Protein AF-A0A945ZGP5-F1 (afdb_monomer_lite)

pLDDT: mean 81.34, std 19.44, range [42.78, 98.62]

Structure (mmCIF, N/CA/C/O backbone):
data_AF-A0A945ZGP5-F1
#
_entry.id   AF-A0A945ZGP5-F1
#
loop_
_atom_site.group_PDB
_atom_site.id
_atom_site.type_symbol
_atom_site.label_atom_id
_atom_site.label_alt_id
_atom_site.label_comp_id
_atom_site.label_asym_id
_atom_site.label_entity_id
_atom_site.label_seq_id
_atom_site.pdbx_PDB_ins_code
_atom_site.Cartn_x
_atom_site.Cartn_y
_atom_site.Cartn_z
_atom_site.occupancy
_atom_site.B_iso_or_equiv
_atom_site.auth_seq_id
_atom_site.auth_comp_id
_atom_site.auth_asym_id
_atom_site.auth_atom_id
_atom_site.pdbx_PDB_model_num
ATOM 1 N N . MET A 1 1 ? 81.463 28.809 19.056 1.00 53.34 1 MET A N 1
ATOM 2 C CA . MET A 1 1 ? 80.911 27.541 18.525 1.00 53.34 1 MET A CA 1
ATOM 3 C C . MET A 1 1 ? 79.566 27.856 17.886 1.00 53.34 1 MET A C 1
ATOM 5 O O . MET A 1 1 ? 78.734 28.472 18.535 1.00 53.34 1 MET A O 1
ATOM 9 N N . LYS A 1 2 ? 79.420 27.593 16.584 1.00 48.31 2 LYS A N 1
ATOM 10 C CA . LYS A 1 2 ? 78.345 28.114 15.721 1.00 48.31 2 LYS A CA 1
ATOM 11 C C . LYS A 1 2 ? 77.269 27.030 15.564 1.00 48.31 2 LYS A C 1
ATOM 13 O O . LYS A 1 2 ? 77.579 25.953 15.062 1.00 48.31 2 LYS A O 1
ATOM 18 N N . ALA A 1 3 ? 76.051 27.287 16.041 1.00 49.84 3 ALA A N 1
ATOM 19 C CA . ALA A 1 3 ? 74.925 26.357 15.942 1.00 49.84 3 ALA A CA 1
ATOM 20 C C . ALA A 1 3 ? 74.443 26.239 14.483 1.00 49.84 3 ALA A C 1
ATOM 22 O O . ALA A 1 3 ? 74.335 27.245 13.780 1.00 49.84 3 ALA A O 1
ATOM 23 N N . ARG A 1 4 ? 74.191 25.006 14.023 1.00 55.66 4 ARG A N 1
ATOM 24 C CA . ARG A 1 4 ? 73.630 24.716 12.692 1.00 55.66 4 ARG A CA 1
ATOM 25 C C . ARG A 1 4 ? 72.108 24.925 12.696 1.00 55.66 4 ARG A C 1
ATOM 27 O O . ARG A 1 4 ? 71.470 24.505 13.660 1.00 55.66 4 ARG A O 1
ATOM 34 N N . PRO A 1 5 ? 71.521 25.499 11.633 1.00 54.09 5 PRO A N 1
ATOM 35 C CA . PRO A 1 5 ? 70.074 25.590 11.482 1.00 54.09 5 PRO A CA 1
ATOM 36 C C . PRO A 1 5 ? 69.479 24.240 11.050 1.00 54.09 5 PRO A C 1
ATOM 38 O O . PRO A 1 5 ? 70.043 23.538 10.210 1.00 54.09 5 PRO A O 1
ATOM 41 N N . SER A 1 6 ? 68.341 23.878 11.640 1.00 59.41 6 SER A N 1
ATOM 42 C CA . SER A 1 6 ? 67.518 22.730 11.257 1.00 59.41 6 SER A CA 1
ATOM 43 C C . SER A 1 6 ? 66.642 23.078 10.046 1.00 59.41 6 SER A C 1
ATOM 45 O O . SER A 1 6 ? 65.983 24.115 10.007 1.00 59.41 6 SER A O 1
ATOM 47 N N . ASN A 1 7 ? 66.655 22.203 9.038 1.00 56.28 7 ASN A N 1
ATOM 48 C CA . ASN A 1 7 ? 65.916 22.355 7.783 1.00 56.28 7 ASN A CA 1
ATOM 49 C C . ASN A 1 7 ? 64.396 22.154 7.988 1.00 56.28 7 ASN A C 1
ATOM 51 O O . ASN A 1 7 ? 64.002 21.115 8.519 1.00 56.28 7 ASN A O 1
ATOM 55 N N . PRO A 1 8 ? 63.525 23.066 7.515 1.00 52.81 8 PRO A N 1
ATOM 56 C CA . PRO A 1 8 ? 62.069 22.967 7.645 1.00 52.81 8 PRO A CA 1
ATOM 57 C C . PRO A 1 8 ? 61.433 22.281 6.422 1.00 52.81 8 PRO A C 1
ATOM 59 O O . PRO A 1 8 ? 60.547 22.836 5.781 1.00 52.81 8 PRO A O 1
ATOM 62 N N . LEU A 1 9 ? 61.907 21.092 6.042 1.00 51.31 9 LEU A N 1
ATOM 63 C CA . LEU A 1 9 ? 61.435 20.390 4.833 1.00 51.31 9 LEU A CA 1
ATOM 64 C C . LEU A 1 9 ? 60.926 18.967 5.104 1.00 51.31 9 LEU A C 1
ATOM 66 O O . LEU A 1 9 ? 60.885 18.128 4.211 1.00 51.31 9 LEU A O 1
ATOM 70 N N . THR A 1 10 ? 60.467 18.713 6.330 1.00 50.59 10 THR A N 1
ATOM 71 C CA . THR A 1 10 ? 59.919 17.409 6.743 1.00 50.59 10 THR A CA 1
ATOM 72 C C . THR A 1 10 ? 58.573 17.564 7.455 1.00 50.59 10 THR A C 1
ATOM 74 O O . THR A 1 10 ? 58.318 16.927 8.467 1.00 50.59 10 THR A O 1
ATOM 77 N N . ALA A 1 11 ? 57.706 18.454 6.970 1.00 50.81 11 ALA A N 1
ATOM 78 C CA . ALA A 1 11 ? 56.386 18.687 7.573 1.00 50.81 11 ALA A CA 1
ATOM 79 C C . ALA A 1 11 ? 55.229 18.675 6.559 1.00 50.81 11 ALA A C 1
ATOM 81 O O . ALA A 1 11 ? 54.139 19.136 6.876 1.00 50.81 11 ALA A O 1
ATOM 82 N N . LEU A 1 12 ? 55.442 18.154 5.342 1.00 50.72 12 LEU A N 1
ATOM 83 C CA . LEU A 1 12 ? 54.462 18.283 4.253 1.00 50.72 12 LEU A CA 1
ATOM 84 C C . LEU A 1 12 ? 54.106 16.976 3.521 1.00 50.72 12 LEU A C 1
ATOM 86 O O . LEU A 1 12 ? 53.766 17.019 2.345 1.00 50.72 12 LEU A O 1
ATOM 90 N N . VAL A 1 13 ? 54.185 15.808 4.176 1.00 50.44 13 VAL A N 1
ATOM 91 C CA . VAL A 1 13 ? 53.829 14.520 3.523 1.00 50.44 13 VAL A CA 1
ATOM 92 C C . VAL A 1 13 ? 52.866 13.638 4.340 1.00 50.44 13 VAL A C 1
ATOM 94 O O . VAL A 1 13 ? 52.371 12.643 3.830 1.00 50.44 13 VAL A O 1
ATOM 97 N N . VAL A 1 14 ? 52.493 14.003 5.573 1.00 47.97 14 VAL A N 1
ATOM 98 C CA . VAL A 1 14 ? 51.675 13.110 6.433 1.00 47.97 14 VAL A CA 1
ATOM 99 C C . VAL A 1 14 ? 50.181 13.487 6.499 1.00 47.97 14 VAL A C 1
ATOM 101 O O . VAL A 1 14 ? 49.367 12.686 6.942 1.00 47.97 14 VAL A O 1
ATOM 104 N N . PHE A 1 15 ? 49.762 14.649 5.985 1.00 42.78 15 PHE A N 1
ATOM 105 C CA . PHE A 1 15 ? 48.377 15.143 6.138 1.00 42.78 15 PHE A CA 1
ATOM 106 C C . PHE A 1 15 ? 47.450 14.979 4.915 1.00 42.78 15 PHE A C 1
ATOM 108 O O . PHE A 1 15 ? 46.386 15.589 4.875 1.00 42.78 15 PHE A O 1
ATOM 115 N N . LEU A 1 16 ? 47.804 14.150 3.924 1.00 49.25 16 LEU A N 1
ATOM 116 C CA . LEU A 1 16 ? 47.007 13.967 2.691 1.00 49.25 16 LEU A CA 1
ATOM 117 C C . LEU A 1 16 ? 46.482 12.534 2.461 1.00 49.25 16 LEU A C 1
ATOM 119 O O . LEU A 1 16 ? 45.985 12.230 1.382 1.00 49.25 16 LEU A O 1
ATOM 123 N N . LEU A 1 17 ? 46.540 11.656 3.472 1.00 50.78 17 LEU A N 1
ATOM 124 C CA . LEU A 1 17 ? 46.203 10.223 3.348 1.00 50.78 17 LEU A CA 1
ATOM 125 C C . LEU A 1 17 ? 45.154 9.711 4.359 1.00 50.78 17 LEU A C 1
ATOM 127 O O . LEU A 1 17 ? 45.097 8.519 4.635 1.00 50.78 17 LEU A O 1
ATOM 131 N N . ALA A 1 18 ? 44.295 10.584 4.900 1.00 50.31 18 ALA A N 1
ATOM 132 C CA . ALA A 1 18 ? 43.272 10.203 5.890 1.00 50.31 18 ALA A CA 1
ATOM 133 C C . ALA A 1 18 ? 41.823 10.573 5.502 1.00 50.31 18 ALA A C 1
ATOM 135 O O . ALA A 1 18 ? 40.970 10.695 6.376 1.00 50.31 18 ALA A O 1
ATOM 136 N N . ALA A 1 19 ? 41.520 10.767 4.212 1.00 54.97 19 ALA A N 1
ATOM 137 C CA . ALA A 1 19 ? 40.212 11.282 3.774 1.00 54.97 19 ALA A CA 1
ATOM 138 C C . ALA A 1 19 ? 39.411 10.379 2.813 1.00 54.97 19 ALA A C 1
ATOM 140 O O . ALA A 1 19 ? 38.421 10.843 2.256 1.00 54.97 19 ALA A O 1
ATOM 141 N N . ILE A 1 20 ? 39.784 9.111 2.583 1.00 60.03 20 ILE A N 1
ATOM 142 C CA . ILE A 1 20 ? 39.052 8.255 1.618 1.00 60.03 20 ILE A CA 1
ATOM 143 C C . ILE A 1 20 ? 38.883 6.812 2.111 1.00 60.03 20 ILE A C 1
ATOM 145 O O . ILE A 1 20 ? 39.135 5.857 1.390 1.00 60.03 20 ILE A O 1
ATOM 149 N N . LEU A 1 21 ? 38.438 6.635 3.354 1.00 54.81 21 LEU A N 1
ATOM 150 C CA . LEU A 1 21 ? 37.872 5.362 3.815 1.00 54.81 21 LEU A CA 1
ATOM 151 C C . LEU A 1 21 ? 36.644 5.625 4.696 1.00 54.81 21 LEU A C 1
ATOM 153 O O . LEU A 1 21 ? 36.507 5.063 5.775 1.00 54.81 21 LEU A O 1
ATOM 157 N N . CYS A 1 22 ? 35.727 6.493 4.259 1.00 55.12 22 CYS A N 1
ATOM 158 C CA . CYS A 1 22 ? 34.344 6.312 4.689 1.00 55.12 22 CYS A CA 1
ATOM 159 C C . CYS A 1 22 ? 33.827 5.109 3.896 1.00 55.12 22 CYS A C 1
ATOM 161 O O . CYS A 1 22 ? 33.656 5.254 2.682 1.00 55.12 22 CYS A O 1
ATOM 163 N N . PRO A 1 23 ? 33.598 3.928 4.505 1.00 55.34 23 PRO A N 1
ATOM 164 C CA . PRO A 1 23 ? 32.807 2.914 3.838 1.00 55.34 23 PRO A CA 1
ATOM 165 C C . PRO A 1 23 ? 31.466 3.579 3.552 1.00 55.34 23 PRO A C 1
ATOM 167 O O . PRO A 1 23 ? 30.701 3.886 4.469 1.00 55.34 23 PRO A O 1
ATOM 170 N N . HIS A 1 24 ? 31.226 3.882 2.275 1.00 55.41 24 HIS A N 1
ATOM 171 C CA . HIS A 1 24 ? 29.919 4.262 1.783 1.00 55.41 24 HIS A CA 1
ATOM 172 C C . HIS A 1 24 ? 29.056 3.058 2.120 1.00 55.41 24 HIS A C 1
ATOM 174 O O . HIS A 1 24 ? 29.093 2.034 1.439 1.00 55.41 24 HIS A O 1
ATOM 180 N N . SER A 1 25 ? 28.394 3.129 3.273 1.00 59.91 25 SER A N 1
ATOM 181 C CA . SER A 1 25 ? 27.420 2.142 3.672 1.00 59.91 25 SER A CA 1
ATOM 182 C C . SER A 1 25 ? 26.386 2.225 2.574 1.00 59.91 25 SER A C 1
ATOM 184 O O . SER A 1 25 ? 25.595 3.167 2.544 1.00 59.91 25 SER A O 1
ATOM 186 N N . ALA A 1 26 ? 26.467 1.303 1.616 1.00 57.59 26 ALA A N 1
ATOM 187 C CA . ALA A 1 26 ? 25.431 1.081 0.641 1.00 57.59 26 ALA A CA 1
ATOM 188 C C . ALA A 1 26 ? 24.222 0.677 1.475 1.00 57.59 26 ALA A C 1
ATOM 190 O O . ALA A 1 26 ? 24.016 -0.496 1.793 1.00 57.59 26 ALA A O 1
ATOM 191 N N . GLN A 1 27 ? 23.473 1.679 1.939 1.00 53.91 27 GLN A N 1
ATOM 192 C CA . GLN A 1 27 ? 22.147 1.467 2.459 1.00 53.91 27 GLN A CA 1
ATOM 193 C C . GLN A 1 27 ? 21.474 0.684 1.350 1.00 53.91 27 GLN A C 1
ATOM 195 O O . GLN A 1 27 ? 21.397 1.143 0.213 1.00 53.91 27 GLN A O 1
ATOM 200 N N . ALA A 1 28 ? 21.097 -0.554 1.644 1.00 55.34 28 ALA A N 1
ATOM 201 C CA . ALA A 1 28 ? 20.270 -1.311 0.736 1.00 55.34 28 ALA A CA 1
ATOM 202 C C . ALA A 1 28 ? 18.929 -0.579 0.709 1.00 55.34 28 ALA A C 1
ATOM 204 O O . ALA A 1 28 ? 18.068 -0.808 1.561 1.00 55.34 28 ALA A O 1
ATOM 205 N N . GLN A 1 29 ? 18.838 0.398 -0.188 1.00 68.50 29 GLN A N 1
ATOM 206 C CA . GLN A 1 29 ? 17.701 1.280 -0.315 1.00 68.50 29 GLN A CA 1
ATOM 207 C C . GLN A 1 29 ? 16.500 0.407 -0.669 1.00 68.50 29 GLN A C 1
ATOM 209 O O . GLN A 1 29 ? 16.584 -0.484 -1.521 1.00 68.50 29 GLN A O 1
ATOM 214 N N . GLY A 1 30 ? 15.398 0.612 0.052 1.00 81.69 30 GLY A N 1
ATOM 215 C CA . GLY A 1 30 ? 14.125 0.014 -0.321 1.00 81.69 30 GLY A CA 1
ATOM 216 C C . GLY A 1 30 ? 13.764 0.393 -1.757 1.00 81.69 30 GLY A C 1
ATOM 217 O O . GLY A 1 30 ? 14.238 1.393 -2.296 1.00 81.69 30 GLY A O 1
ATOM 218 N N . LEU A 1 31 ? 12.933 -0.421 -2.401 1.00 93.81 31 LEU A N 1
ATOM 219 C CA . LEU A 1 31 ? 12.413 -0.074 -3.719 1.00 93.81 31 LEU A CA 1
ATOM 220 C C . LEU A 1 31 ? 11.281 0.931 -3.542 1.00 93.81 31 LEU A C 1
ATOM 222 O O . LEU A 1 31 ? 10.266 0.607 -2.929 1.00 93.81 31 LEU A O 1
ATOM 226 N N . GLN A 1 32 ? 11.466 2.125 -4.093 1.00 96.56 32 GLN A N 1
ATOM 227 C CA . GLN A 1 32 ? 10.459 3.178 -4.083 1.00 96.56 32 GLN A CA 1
ATOM 228 C C . GLN A 1 32 ? 9.694 3.205 -5.404 1.00 96.56 32 GLN A C 1
ATOM 230 O O . GLN A 1 32 ? 10.264 2.998 -6.482 1.00 96.56 32 GLN A O 1
ATOM 235 N N . SER A 1 33 ? 8.397 3.482 -5.323 1.00 97.81 33 SER A N 1
ATOM 236 C CA . SER A 1 33 ? 7.531 3.648 -6.489 1.00 97.81 33 SER A CA 1
ATOM 237 C C . SER A 1 33 ? 6.436 4.673 -6.226 1.00 97.81 33 SER A C 1
ATOM 239 O O . SER A 1 33 ? 5.892 4.739 -5.126 1.00 97.81 33 SER A O 1
ATOM 241 N N . ALA A 1 34 ? 6.110 5.458 -7.247 1.00 98.25 34 ALA A N 1
ATOM 242 C CA . ALA A 1 34 ? 4.992 6.390 -7.243 1.00 98.25 34 ALA A CA 1
ATOM 243 C C . ALA A 1 34 ? 3.935 5.922 -8.245 1.00 98.25 34 ALA A C 1
ATOM 245 O O . ALA A 1 34 ? 4.262 5.461 -9.343 1.00 98.25 34 ALA A O 1
ATOM 246 N N . TRP A 1 35 ? 2.674 6.033 -7.847 1.00 98.38 35 TRP A N 1
ATOM 247 C CA . TRP A 1 35 ? 1.525 5.523 -8.576 1.00 98.38 35 TRP A CA 1
ATOM 248 C C . TRP A 1 35 ? 0.439 6.588 -8.646 1.00 98.38 35 TRP A C 1
ATOM 250 O O . TRP A 1 35 ? 0.117 7.211 -7.636 1.00 98.38 35 TRP A O 1
ATOM 260 N N . GLU A 1 36 ? -0.162 6.747 -9.819 1.00 98.31 36 GLU A N 1
ATOM 261 C CA . GLU A 1 36 ? -1.438 7.445 -9.958 1.00 98.31 36 GLU A CA 1
ATOM 262 C C . GLU A 1 36 ? -2.566 6.441 -9.727 1.00 98.31 36 GLU A C 1
ATOM 264 O O . GLU A 1 36 ? -2.524 5.352 -10.303 1.00 98.31 36 GLU A O 1
ATOM 269 N N . THR A 1 37 ? -3.548 6.780 -8.892 1.00 97.81 37 THR A N 1
ATOM 270 C CA . THR A 1 37 ? -4.643 5.876 -8.506 1.00 97.81 37 THR A CA 1
ATOM 271 C C . THR A 1 37 ? -5.994 6.564 -8.674 1.00 97.81 37 THR A C 1
ATOM 273 O O . THR A 1 37 ? -6.078 7.789 -8.727 1.00 97.81 37 THR A O 1
ATOM 276 N N . ASP A 1 38 ? -7.076 5.793 -8.665 1.00 96.88 38 ASP A N 1
ATOM 277 C CA . ASP A 1 38 ? -8.447 6.314 -8.592 1.00 96.88 38 ASP A CA 1
ATOM 278 C C . ASP A 1 38 ? -8.767 7.082 -7.288 1.00 96.88 38 ASP A C 1
ATOM 280 O O . ASP A 1 38 ? -9.784 7.772 -7.205 1.00 96.88 38 ASP A O 1
ATOM 284 N N . PHE A 1 39 ? -7.872 7.036 -6.295 1.00 94.06 39 PHE A N 1
ATOM 285 C CA . PHE A 1 39 ? -7.940 7.781 -5.034 1.00 94.06 39 PHE A CA 1
ATOM 286 C C . PHE A 1 39 ? -6.813 8.822 -4.892 1.00 94.06 39 PHE A C 1
ATOM 288 O O . PHE A 1 39 ? -6.569 9.319 -3.793 1.00 94.06 39 PHE A O 1
ATOM 295 N N . GLY A 1 40 ? -6.127 9.175 -5.985 1.00 95.56 40 GLY A N 1
ATOM 296 C CA . GLY A 1 40 ? -5.011 10.128 -6.010 1.00 95.56 40 GLY A CA 1
ATOM 297 C C . GLY A 1 40 ? -3.629 9.474 -5.868 1.00 95.56 40 GLY A C 1
ATOM 298 O O . GLY A 1 40 ? -3.518 8.250 -5.925 1.00 95.56 40 GLY A O 1
ATOM 299 N N . PRO A 1 41 ? -2.554 10.261 -5.691 1.00 97.50 41 PRO A N 1
ATOM 300 C CA . PRO A 1 41 ? -1.193 9.741 -5.743 1.00 97.50 41 PRO A CA 1
ATOM 301 C C . PRO A 1 41 ? -0.873 8.845 -4.542 1.00 97.50 41 PRO A C 1
ATOM 303 O O . PRO A 1 41 ? -1.144 9.203 -3.392 1.00 97.50 41 PRO A O 1
ATOM 306 N N . LEU A 1 42 ? -0.247 7.705 -4.826 1.00 98.31 42 LEU A N 1
ATOM 307 C CA . LEU A 1 42 ? 0.249 6.739 -3.851 1.00 98.31 42 LEU A CA 1
ATOM 308 C C . LEU A 1 42 ? 1.763 6.584 -4.002 1.00 98.31 42 LEU A C 1
ATOM 310 O O . LEU A 1 42 ? 2.258 6.236 -5.074 1.00 98.31 42 LEU A O 1
ATOM 314 N N . HIS A 1 43 ? 2.491 6.756 -2.905 1.00 98.06 43 HIS A N 1
ATOM 315 C CA . HIS A 1 43 ? 3.909 6.412 -2.822 1.00 98.06 43 HIS A CA 1
ATOM 316 C C . HIS A 1 43 ? 4.059 5.115 -2.035 1.00 98.06 43 HIS A C 1
ATOM 318 O O . HIS A 1 43 ? 3.471 4.990 -0.964 1.00 98.06 43 HIS A O 1
ATOM 324 N N . LEU A 1 44 ? 4.816 4.155 -2.565 1.00 98.00 44 LEU A N 1
ATOM 325 C CA . LEU A 1 44 ? 5.120 2.886 -1.908 1.00 98.00 44 LEU A CA 1
ATOM 326 C C . LEU A 1 44 ? 6.626 2.718 -1.728 1.00 98.00 44 LEU A C 1
ATOM 328 O O . LEU A 1 44 ? 7.387 2.878 -2.684 1.00 98.00 44 LEU A O 1
ATOM 332 N N . ASP A 1 45 ? 7.008 2.268 -0.540 1.00 97.12 45 ASP A N 1
ATOM 333 C CA . ASP A 1 45 ? 8.335 1.781 -0.196 1.00 97.12 45 ASP A CA 1
ATOM 334 C C . ASP A 1 45 ? 8.257 0.279 0.091 1.00 97.12 45 ASP A C 1
ATOM 336 O O . ASP A 1 45 ? 7.440 -0.189 0.889 1.00 97.12 45 ASP A O 1
ATOM 340 N N . LEU A 1 46 ? 9.124 -0.489 -0.561 1.00 96.50 46 LEU A N 1
ATOM 341 C CA . LEU A 1 46 ? 9.295 -1.919 -0.334 1.00 96.50 46 LEU A CA 1
ATOM 342 C C . LEU A 1 46 ? 10.644 -2.167 0.331 1.00 96.50 46 LEU A C 1
ATOM 344 O O . LEU A 1 46 ? 11.699 -1.955 -0.274 1.00 96.50 46 LEU A O 1
ATOM 348 N N . ASP A 1 47 ? 10.613 -2.686 1.553 1.00 94.25 47 ASP A N 1
ATOM 349 C CA . ASP A 1 47 ? 11.829 -3.010 2.289 1.00 94.25 47 ASP A CA 1
ATOM 350 C C . ASP A 1 47 ? 12.468 -4.332 1.817 1.00 94.25 47 ASP A C 1
ATOM 352 O O . ASP A 1 47 ? 11.959 -5.062 0.955 1.00 94.25 47 ASP A O 1
ATOM 356 N N . ARG A 1 48 ? 13.606 -4.695 2.419 1.00 90.69 48 ARG A N 1
ATOM 357 C CA . ARG A 1 48 ? 14.306 -5.963 2.145 1.00 90.69 48 ARG A CA 1
ATOM 358 C C . ARG A 1 48 ? 13.512 -7.209 2.552 1.00 90.69 48 ARG A C 1
ATOM 360 O O . ARG A 1 48 ? 13.661 -8.242 1.903 1.00 90.69 48 ARG A O 1
ATOM 367 N N . ASN A 1 49 ? 12.600 -7.094 3.508 1.00 91.88 49 ASN A N 1
ATOM 368 C CA . ASN A 1 49 ? 11.796 -8.181 4.065 1.00 91.88 49 ASN A CA 1
ATOM 369 C C . ASN A 1 49 ? 10.422 -8.343 3.397 1.00 91.88 49 ASN A C 1
ATOM 371 O O . ASN A 1 49 ? 9.613 -9.156 3.850 1.00 91.88 49 ASN A O 1
ATOM 375 N N . TYR A 1 50 ? 10.191 -7.635 2.286 1.00 94.31 50 TYR A N 1
ATOM 376 C CA . TYR A 1 50 ? 8.940 -7.638 1.523 1.00 94.31 50 TYR A CA 1
ATOM 377 C C . TYR A 1 50 ? 7.772 -6.950 2.225 1.00 94.31 50 TYR A C 1
ATOM 379 O O . TYR A 1 50 ? 6.625 -7.119 1.807 1.00 94.31 50 TYR A O 1
ATOM 387 N N . ASN A 1 51 ? 8.050 -6.161 3.259 1.00 96.94 51 ASN A N 1
ATOM 388 C CA . ASN A 1 51 ? 7.053 -5.289 3.845 1.00 96.94 51 ASN A CA 1
ATOM 389 C C . ASN A 1 51 ? 6.880 -4.063 2.948 1.00 96.94 51 ASN A C 1
ATOM 391 O O . ASN A 1 51 ? 7.845 -3.527 2.400 1.00 96.94 51 ASN A O 1
ATOM 395 N N . ILE A 1 52 ? 5.627 -3.661 2.798 1.00 97.31 52 ILE A N 1
ATOM 396 C CA . ILE A 1 52 ? 5.218 -2.456 2.095 1.00 97.31 52 ILE A CA 1
ATOM 397 C C . ILE A 1 52 ? 4.847 -1.424 3.149 1.00 97.31 52 ILE A C 1
ATOM 399 O O . ILE A 1 52 ? 4.024 -1.713 4.021 1.00 97.31 52 ILE A O 1
ATOM 403 N N . SER A 1 53 ? 5.394 -0.224 3.021 1.00 98.00 53 SER A N 1
ATOM 404 C CA . SER A 1 53 ? 4.803 0.994 3.565 1.00 98.00 53 SER A CA 1
ATOM 405 C C . SER A 1 53 ? 4.376 1.893 2.416 1.00 98.00 53 SER A C 1
ATOM 407 O O . SER A 1 53 ? 4.946 1.839 1.328 1.00 98.00 53 SER A O 1
ATOM 409 N N . GLY A 1 54 ? 3.361 2.713 2.634 1.00 97.44 54 GLY A N 1
ATOM 410 C CA . GLY A 1 54 ? 2.934 3.671 1.635 1.00 97.44 54 GLY A CA 1
ATOM 411 C C . GLY A 1 54 ? 2.184 4.846 2.212 1.00 97.44 54 GLY A C 1
ATOM 412 O O . GLY A 1 54 ? 1.691 4.787 3.338 1.00 97.44 54 GLY A O 1
ATOM 413 N N . SER A 1 55 ? 2.087 5.907 1.424 1.00 97.94 55 SER A N 1
ATOM 414 C CA . SER A 1 55 ? 1.393 7.134 1.792 1.00 97.94 55 SER A CA 1
ATOM 415 C C . SER A 1 55 ? 0.526 7.650 0.646 1.00 97.94 55 SER A C 1
ATOM 417 O O . SER A 1 55 ? 0.894 7.576 -0.526 1.00 97.94 55 SER A O 1
ATOM 419 N N . TYR A 1 56 ? -0.633 8.186 1.018 1.00 96.38 56 TYR A N 1
ATOM 420 C CA . TYR A 1 56 ? -1.497 9.021 0.193 1.00 96.38 56 TYR A CA 1
ATOM 421 C C . TYR A 1 56 ? -1.360 10.463 0.700 1.00 96.38 56 TYR A C 1
ATOM 423 O O . TYR A 1 56 ? -2.085 10.845 1.630 1.00 96.38 56 TYR A O 1
ATOM 431 N N . PRO A 1 57 ? -0.447 11.276 0.133 1.00 90.94 57 PRO A N 1
ATOM 432 C CA . PRO A 1 57 ? -0.071 12.573 0.702 1.00 90.94 57 PRO A CA 1
ATOM 433 C C . PRO A 1 57 ? -1.258 13.519 0.897 1.00 90.94 57 PRO A C 1
ATOM 435 O O . PRO A 1 57 ? -1.357 14.206 1.909 1.00 90.94 57 PRO A O 1
ATOM 438 N N . LYS A 1 58 ? -2.210 13.497 -0.042 1.00 86.69 58 LYS A N 1
ATOM 439 C CA . LYS A 1 58 ? -3.394 14.365 -0.028 1.00 86.69 58 LYS A CA 1
ATOM 440 C C . LYS A 1 58 ? -4.368 14.062 1.116 1.00 86.69 58 LYS A C 1
ATOM 442 O O . LYS A 1 58 ? -5.090 14.953 1.548 1.00 86.69 58 LYS A O 1
ATOM 447 N N . TYR A 1 59 ? -4.405 12.820 1.593 1.00 84.56 59 TYR A N 1
ATOM 448 C CA . TYR A 1 59 ? -5.439 12.345 2.518 1.00 84.56 59 TYR A CA 1
ATOM 449 C C . TYR A 1 59 ? -4.899 11.989 3.901 1.00 84.56 59 TYR A C 1
ATOM 451 O O . TYR A 1 59 ? -5.630 11.394 4.691 1.00 84.56 59 TYR A O 1
ATOM 459 N N . GLN A 1 60 ? -3.617 12.280 4.169 1.00 89.31 60 GLN A N 1
ATOM 460 C CA . GLN A 1 60 ? -2.906 11.773 5.352 1.00 89.31 60 GLN A CA 1
ATOM 461 C C . GLN A 1 60 ? -3.138 10.264 5.544 1.00 89.31 60 GLN A C 1
ATOM 463 O O . GLN A 1 60 ? -3.242 9.768 6.664 1.00 89.31 60 GLN A O 1
ATOM 468 N N . GLY A 1 61 ? -3.308 9.548 4.430 1.00 95.38 61 GLY A N 1
ATOM 469 C CA . GLY A 1 61 ? -3.560 8.121 4.428 1.00 95.38 61 GLY A CA 1
ATOM 470 C C . GLY A 1 61 ? -2.242 7.383 4.373 1.00 95.38 61 GLY A C 1
ATOM 471 O O . GLY A 1 61 ? -1.303 7.836 3.718 1.00 95.38 61 GLY A O 1
ATOM 472 N N . TRP A 1 62 ? -2.172 6.236 5.029 1.00 97.38 62 TRP A N 1
ATOM 473 C CA . TRP A 1 62 ? -1.010 5.367 4.938 1.00 97.38 62 TRP A CA 1
ATOM 474 C C . TRP A 1 62 ? -1.421 3.920 4.734 1.00 97.38 62 TRP A C 1
ATOM 476 O O . TRP A 1 62 ? -2.532 3.497 5.059 1.00 97.38 62 TRP A O 1
ATOM 486 N N . VAL A 1 63 ? -0.507 3.170 4.138 1.00 98.19 63 VAL A N 1
ATOM 487 C CA . VAL A 1 63 ? -0.680 1.768 3.787 1.00 98.19 63 VAL A CA 1
ATOM 488 C C . VAL A 1 63 ? 0.444 0.981 4.435 1.00 98.19 63 VAL A C 1
ATOM 490 O O . VAL A 1 63 ? 1.599 1.391 4.365 1.00 98.19 63 VAL A O 1
ATOM 493 N N . VAL A 1 64 ? 0.123 -0.150 5.057 1.00 98.31 64 VAL A N 1
ATOM 494 C CA . VAL A 1 64 ? 1.132 -1.096 5.556 1.00 98.31 64 VAL A CA 1
ATOM 495 C C . VAL A 1 64 ? 0.728 -2.516 5.217 1.00 98.31 64 VAL A C 1
ATOM 497 O O . VAL A 1 64 ? -0.419 -2.915 5.412 1.00 98.31 64 VAL A O 1
ATOM 500 N N . GLY A 1 65 ? 1.662 -3.299 4.696 1.00 98.00 65 GLY A N 1
ATOM 501 C CA . GLY A 1 65 ? 1.351 -4.649 4.260 1.00 98.00 65 GLY A CA 1
ATOM 502 C C . GLY A 1 65 ? 2.556 -5.418 3.773 1.00 98.00 65 GLY A C 1
ATOM 503 O O . GLY A 1 65 ? 3.682 -5.184 4.206 1.00 98.00 65 GLY A O 1
ATOM 504 N N . ARG A 1 66 ? 2.310 -6.368 2.872 1.00 97.56 66 ARG A N 1
ATOM 505 C CA . ARG A 1 66 ? 3.348 -7.271 2.381 1.00 97.56 66 ARG A CA 1
ATOM 506 C C . ARG A 1 66 ? 3.163 -7.614 0.912 1.00 97.56 66 ARG A C 1
ATOM 508 O O . ARG A 1 66 ? 2.043 -7.879 0.472 1.00 97.56 66 ARG A O 1
ATOM 515 N N . LEU A 1 67 ? 4.279 -7.675 0.190 1.00 97.12 67 LEU A N 1
ATOM 516 C CA . LEU A 1 67 ? 4.363 -8.264 -1.141 1.00 97.12 67 LEU A CA 1
ATOM 517 C C . LEU A 1 67 ? 4.480 -9.792 -1.024 1.00 97.12 67 LEU A C 1
ATOM 519 O O . LEU A 1 67 ? 5.358 -10.313 -0.333 1.00 97.12 67 LEU A O 1
ATOM 523 N N . LEU A 1 68 ? 3.590 -10.508 -1.701 1.00 96.06 68 LEU A N 1
ATOM 524 C CA . LEU A 1 68 ? 3.553 -11.967 -1.768 1.00 96.06 68 LEU A CA 1
ATOM 525 C C . LEU A 1 68 ? 4.337 -12.479 -2.983 1.00 96.06 68 LEU A C 1
ATOM 527 O O . LEU A 1 68 ? 4.568 -11.747 -3.943 1.00 96.06 68 LEU A O 1
ATOM 531 N N . SER A 1 69 ? 4.726 -13.758 -2.965 1.00 92.25 69 SER A N 1
ATOM 532 C CA . SER A 1 69 ? 5.539 -14.380 -4.027 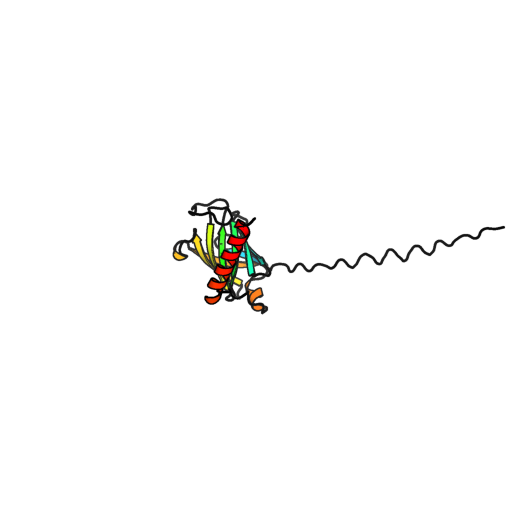1.00 92.25 69 SER A CA 1
ATOM 533 C C . SER A 1 69 ? 4.865 -14.411 -5.397 1.00 92.25 69 SER A C 1
ATOM 535 O O . SER A 1 69 ? 5.548 -14.539 -6.403 1.00 92.25 69 SER A O 1
ATOM 537 N N . ASP A 1 70 ? 3.541 -14.307 -5.443 1.00 93.06 70 ASP A N 1
ATOM 538 C CA . ASP A 1 70 ? 2.745 -14.305 -6.672 1.00 93.06 70 ASP A CA 1
ATOM 539 C C . ASP A 1 70 ? 2.441 -12.892 -7.200 1.00 93.06 70 ASP A C 1
ATOM 541 O O . ASP A 1 70 ? 1.582 -12.718 -8.065 1.00 93.06 70 ASP A O 1
ATOM 545 N N . GLY A 1 71 ? 3.125 -11.869 -6.676 1.00 94.69 71 GLY A N 1
ATOM 546 C CA . GLY A 1 71 ? 2.954 -10.482 -7.109 1.00 94.69 71 GLY A CA 1
ATOM 547 C C . GLY A 1 71 ? 1.698 -9.803 -6.560 1.00 94.69 71 GLY A C 1
ATOM 548 O O . GLY A 1 71 ? 1.355 -8.703 -7.005 1.00 94.69 71 GLY A O 1
ATOM 549 N N . ARG A 1 72 ? 1.004 -10.426 -5.600 1.00 97.81 72 ARG A N 1
ATOM 550 C CA . ARG A 1 72 ? -0.072 -9.772 -4.847 1.00 97.81 72 ARG A CA 1
ATOM 551 C C . ARG A 1 72 ? 0.473 -8.953 -3.684 1.00 97.81 72 ARG A C 1
ATOM 553 O O . ARG A 1 72 ? 1.460 -9.329 -3.058 1.00 97.81 72 ARG A O 1
ATOM 560 N N . ILE A 1 73 ? -0.214 -7.868 -3.351 1.00 98.00 73 ILE A N 1
ATOM 561 C CA . ILE A 1 73 ? -0.006 -7.096 -2.127 1.00 98.00 73 ILE A CA 1
ATOM 562 C C . ILE A 1 73 ? -1.254 -7.243 -1.264 1.00 98.00 73 ILE A C 1
ATOM 564 O O . ILE A 1 73 ? -2.356 -6.927 -1.706 1.00 98.00 73 ILE A O 1
ATOM 568 N N . ASN A 1 74 ? -1.063 -7.684 -0.022 1.00 97.88 74 ASN A N 1
ATOM 569 C CA . ASN A 1 74 ? -2.092 -7.616 1.012 1.00 97.88 74 ASN A CA 1
ATOM 570 C C . ASN A 1 74 ? -1.669 -6.555 2.023 1.00 97.88 74 ASN A C 1
ATOM 572 O O . ASN A 1 74 ? -0.575 -6.655 2.587 1.00 97.88 74 ASN A O 1
ATOM 576 N N . ALA A 1 75 ? -2.517 -5.558 2.253 1.00 98.06 75 ALA A N 1
ATOM 577 C CA . ALA A 1 75 ? -2.194 -4.451 3.142 1.00 98.06 75 ALA A CA 1
ATOM 578 C C . ALA A 1 75 ? -3.428 -3.918 3.874 1.00 98.06 75 ALA A C 1
ATOM 580 O O . ALA A 1 75 ? -4.565 -4.181 3.485 1.00 98.06 75 ALA A O 1
ATOM 581 N N . TYR A 1 76 ? -3.181 -3.152 4.929 1.00 98.31 76 TYR A N 1
ATOM 582 C CA . TYR A 1 76 ? -4.157 -2.259 5.531 1.00 98.31 76 TYR A CA 1
ATOM 583 C C . TYR A 1 76 ? -3.991 -0.869 4.936 1.00 98.31 76 TYR A C 1
ATOM 585 O O . TYR A 1 76 ? -2.861 -0.407 4.780 1.00 98.31 76 TYR A O 1
ATOM 593 N N . TRP A 1 77 ? -5.102 -0.200 4.652 1.00 97.62 77 TRP A N 1
ATOM 594 C CA . TRP A 1 77 ? -5.131 1.242 4.432 1.00 97.62 77 TRP A CA 1
ATOM 595 C C . TRP A 1 77 ? -5.713 1.902 5.684 1.00 97.62 77 TRP A C 1
ATOM 597 O O . TRP A 1 77 ? -6.632 1.365 6.303 1.00 97.62 77 TRP A O 1
ATOM 607 N N . MET A 1 78 ? -5.155 3.033 6.099 1.00 97.69 78 MET A N 1
ATOM 608 C CA . MET A 1 78 ? -5.499 3.710 7.351 1.00 97.69 78 MET A CA 1
ATOM 609 C C . MET A 1 78 ? -5.477 5.222 7.169 1.00 97.69 78 MET A C 1
ATOM 611 O O . MET A 1 78 ? -4.760 5.738 6.311 1.00 97.69 78 MET A O 1
ATOM 615 N N . GLN A 1 79 ? -6.251 5.921 7.996 1.00 95.62 79 GLN A N 1
ATOM 616 C CA . GLN A 1 79 ? -6.301 7.381 8.058 1.00 95.62 79 GLN A CA 1
ATOM 617 C C . GLN A 1 79 ? -6.450 7.855 9.508 1.00 95.62 79 GLN A C 1
ATOM 619 O O . GLN A 1 79 ? -6.859 7.099 10.391 1.00 95.62 79 GLN A O 1
ATOM 624 N N . SER A 1 80 ? -6.144 9.126 9.766 1.00 94.12 80 SER A N 1
ATOM 625 C CA . SER A 1 80 ? -6.377 9.772 11.067 1.00 94.12 80 SER A CA 1
ATOM 626 C C . SER A 1 80 ? -7.871 10.005 11.342 1.00 94.12 80 SER A C 1
ATOM 628 O O . SER A 1 80 ? -8.315 9.917 12.488 1.00 94.12 80 SER A O 1
ATOM 630 N N . ALA A 1 81 ? -8.656 10.245 10.288 1.00 93.12 81 ALA A N 1
ATOM 631 C CA . ALA A 1 81 ? -10.100 10.447 10.323 1.00 93.12 81 ALA A CA 1
ATOM 632 C C . ALA A 1 81 ? -10.772 9.834 9.085 1.00 93.12 81 ALA A C 1
ATOM 634 O O . ALA A 1 81 ? -10.155 9.724 8.030 1.00 93.12 81 ALA A O 1
ATOM 635 N N . GLY A 1 82 ? -12.048 9.457 9.195 1.00 88.75 82 GLY A N 1
ATOM 636 C CA . GLY A 1 82 ? -12.800 8.877 8.084 1.00 88.75 82 GLY A CA 1
ATOM 637 C C . GLY A 1 82 ? -14.302 8.797 8.350 1.00 88.75 82 GLY A C 1
ATOM 638 O O . GLY A 1 82 ? -14.765 8.971 9.475 1.00 88.75 82 GLY A O 1
ATOM 639 N N . LYS A 1 83 ? -15.080 8.514 7.300 1.00 88.06 83 LYS A N 1
ATOM 640 C CA . LYS A 1 83 ? -16.552 8.430 7.380 1.00 88.06 83 LYS A CA 1
ATOM 641 C C . LYS A 1 83 ? -17.047 7.229 8.187 1.00 88.06 83 LYS A C 1
ATOM 643 O O . LYS A 1 83 ? -18.127 7.281 8.765 1.00 88.06 83 LYS A O 1
ATOM 648 N N . ARG A 1 84 ? -16.268 6.144 8.216 1.00 94.81 84 ARG A N 1
ATOM 649 C CA . ARG A 1 84 ? -16.623 4.888 8.882 1.00 94.81 84 ARG A CA 1
ATOM 650 C C . ARG A 1 84 ? -15.562 4.518 9.910 1.00 94.81 84 ARG A C 1
ATOM 652 O O . ARG A 1 84 ? -14.397 4.348 9.559 1.00 94.81 84 ARG A O 1
ATOM 659 N N . LYS A 1 85 ? -15.986 4.385 11.168 1.00 97.44 85 LYS A N 1
ATOM 660 C CA . LYS A 1 85 ? -15.173 3.839 12.262 1.00 97.44 85 LYS A CA 1
ATOM 661 C C . LYS A 1 85 ? -15.294 2.320 12.290 1.00 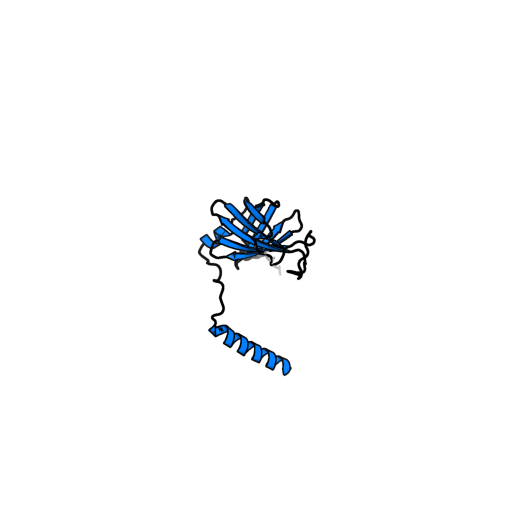97.44 85 LYS A C 1
ATOM 663 O O . LYS A 1 85 ? -16.389 1.783 12.136 1.00 97.44 85 LYS A O 1
ATOM 668 N N . CYS A 1 86 ? -14.180 1.652 12.541 1.00 97.50 86 CYS A N 1
ATOM 669 C CA . CYS A 1 86 ? -14.127 0.223 12.789 1.00 97.50 86 CYS A CA 1
ATOM 670 C C . CYS A 1 86 ? -14.284 -0.096 14.281 1.00 97.50 86 CYS A C 1
ATOM 672 O O . CYS A 1 86 ? -13.885 0.719 15.117 1.00 97.50 86 CYS A O 1
ATOM 674 N N . PRO A 1 87 ? -14.808 -1.289 14.633 1.00 97.25 87 PRO A N 1
ATOM 675 C CA . PRO A 1 87 ? -15.012 -1.682 16.031 1.00 97.25 87 PRO A CA 1
ATOM 676 C C . PRO A 1 87 ? -13.723 -1.727 16.858 1.00 97.25 87 PRO A C 1
ATOM 678 O O . PRO A 1 87 ? -13.738 -1.474 18.058 1.00 97.25 87 PRO A O 1
ATOM 681 N N . ARG A 1 88 ? -12.594 -2.031 16.208 1.00 97.31 88 ARG A N 1
ATOM 682 C CA . ARG A 1 88 ? -11.265 -2.091 16.823 1.00 97.31 88 ARG A CA 1
ATOM 683 C C . ARG A 1 88 ? -10.304 -1.127 16.145 1.00 97.31 88 ARG A C 1
ATOM 685 O O . ARG A 1 88 ? -10.447 -0.828 14.958 1.00 97.31 88 ARG A O 1
ATOM 692 N N . LYS A 1 89 ? -9.283 -0.698 16.886 1.00 97.50 89 LYS A N 1
ATOM 693 C CA . LYS A 1 89 ? -8.170 0.077 16.332 1.00 97.50 89 LYS A CA 1
ATOM 694 C C . LYS A 1 89 ? -7.141 -0.843 15.676 1.00 97.50 89 LYS A C 1
ATOM 696 O O . LYS A 1 89 ? -6.861 -1.930 16.177 1.00 97.50 89 LYS A O 1
ATOM 701 N N . VAL A 1 90 ? -6.555 -0.372 14.583 1.00 96.38 90 VAL A N 1
ATOM 702 C CA . VAL A 1 90 ? -5.414 -0.985 13.893 1.00 96.38 90 VAL A CA 1
ATOM 703 C C . VAL A 1 90 ? -4.359 0.103 13.740 1.00 96.38 90 VAL A C 1
ATOM 705 O O . VAL A 1 90 ? -4.679 1.208 13.313 1.00 96.38 90 VAL A O 1
ATOM 708 N N . TYR A 1 91 ? -3.131 -0.170 14.194 1.00 94.88 91 TYR A N 1
ATOM 709 C CA . TYR A 1 91 ? -2.047 0.824 14.270 1.00 94.88 91 TYR A CA 1
ATOM 710 C C . TYR A 1 91 ? -2.487 2.162 14.906 1.00 94.88 91 TYR A C 1
ATOM 712 O O . TYR A 1 91 ? -2.175 3.242 14.417 1.00 94.88 91 TYR A O 1
ATOM 720 N N . GLY A 1 92 ? -3.265 2.092 15.991 1.00 96.06 92 GLY A N 1
ATOM 721 C CA . GLY A 1 92 ? -3.686 3.265 16.766 1.00 96.06 92 GLY A CA 1
ATOM 722 C C . GLY A 1 92 ? -4.891 4.045 16.221 1.00 96.06 92 GLY A C 1
ATOM 723 O O . GLY A 1 92 ? -5.448 4.856 16.962 1.00 96.06 92 GLY A O 1
ATOM 724 N N . THR A 1 93 ? -5.372 3.768 15.003 1.00 96.75 93 THR A N 1
ATOM 725 C CA . THR A 1 93 ? -6.544 4.448 14.420 1.00 96.75 93 THR A CA 1
ATOM 726 C C . THR A 1 93 ? -7.776 3.535 14.325 1.00 96.75 93 THR A C 1
ATOM 728 O O . THR A 1 93 ? -7.635 2.342 14.043 1.00 96.75 93 THR A O 1
ATOM 731 N N . PRO A 1 94 ? -9.004 4.048 14.552 1.00 98.00 94 PRO A N 1
ATOM 732 C CA . PRO A 1 94 ? -10.239 3.327 14.247 1.00 98.00 94 PRO A CA 1
ATOM 733 C C . PRO A 1 94 ? -10.673 3.474 12.777 1.00 98.00 94 PRO A C 1
ATOM 735 O O . PRO A 1 94 ? -11.687 2.895 12.403 1.00 98.00 94 PRO A O 1
ATOM 738 N N . TYR A 1 95 ? -9.965 4.248 11.950 1.00 97.62 95 TYR A N 1
ATOM 739 C CA . TYR A 1 95 ? -10.319 4.485 10.546 1.00 97.62 95 TYR A CA 1
ATOM 740 C C . TYR A 1 95 ? -9.363 3.728 9.642 1.00 97.62 95 TYR A C 1
ATOM 742 O O . TYR A 1 95 ? -8.281 4.208 9.296 1.00 97.62 95 TYR A O 1
ATOM 750 N N . TRP A 1 96 ? -9.755 2.509 9.303 1.00 98.12 96 TRP A N 1
ATOM 751 C CA . TRP A 1 96 ? -8.923 1.626 8.514 1.00 98.12 96 TRP A CA 1
ATOM 752 C C . TRP A 1 96 ? -9.762 0.661 7.689 1.00 98.12 96 TRP A C 1
ATOM 754 O O . TRP A 1 96 ? -10.969 0.489 7.882 1.00 98.12 96 TRP A O 1
ATOM 764 N N . GLY A 1 97 ? -9.087 0.000 6.771 1.00 97.44 97 GLY A N 1
ATOM 765 C CA . GLY A 1 97 ? -9.616 -1.126 6.043 1.00 97.44 97 GLY A CA 1
ATOM 766 C C . GLY A 1 97 ? -8.498 -1.932 5.421 1.00 97.44 97 GLY A C 1
ATOM 767 O O . GLY A 1 97 ? -7.323 -1.758 5.749 1.00 97.44 97 GLY A O 1
ATOM 768 N N . VAL A 1 98 ? -8.863 -2.837 4.532 1.00 98.00 98 VAL A N 1
ATOM 769 C CA . VAL A 1 98 ? -7.935 -3.764 3.893 1.00 98.00 98 VAL A CA 1
ATOM 770 C C . VAL A 1 98 ? -7.926 -3.536 2.395 1.00 98.00 98 VAL A C 1
ATOM 772 O O . VAL A 1 98 ? -8.940 -3.179 1.801 1.00 98.00 98 VAL A O 1
ATOM 775 N N . VAL A 1 99 ? -6.768 -3.753 1.785 1.00 97.88 99 VAL A N 1
ATOM 776 C CA . VAL A 1 99 ? -6.595 -3.781 0.337 1.00 97.88 99 VAL A CA 1
ATOM 777 C C . VAL A 1 99 ? -5.958 -5.091 -0.095 1.00 97.88 99 VAL A C 1
ATOM 779 O O . VAL A 1 99 ? -5.122 -5.676 0.606 1.00 97.88 99 VAL A O 1
ATOM 782 N N . ARG A 1 100 ? -6.351 -5.543 -1.282 1.00 97.94 100 ARG A N 1
ATOM 783 C CA . ARG A 1 100 ? -5.736 -6.671 -1.980 1.00 97.94 100 ARG A CA 1
ATOM 784 C C . ARG A 1 100 ? -5.461 -6.253 -3.407 1.00 97.94 100 ARG A C 1
ATOM 786 O O . ARG A 1 100 ? -6.386 -6.154 -4.209 1.00 97.94 100 ARG A O 1
ATOM 793 N N . TRP A 1 101 ? -4.195 -6.018 -3.714 1.00 98.25 101 TRP A N 1
ATOM 794 C CA . TRP A 1 101 ? -3.756 -5.578 -5.031 1.00 98.25 101 TRP A CA 1
ATOM 795 C C . TRP A 1 101 ? -2.965 -6.663 -5.747 1.00 98.25 101 TRP A C 1
ATOM 797 O O . TRP A 1 101 ? -2.377 -7.550 -5.129 1.00 98.25 101 TRP A O 1
ATOM 807 N N . ARG A 1 102 ? -2.921 -6.570 -7.070 1.00 98.25 102 ARG A N 1
ATOM 808 C CA . ARG A 1 102 ? -2.106 -7.394 -7.952 1.00 98.25 102 ARG A CA 1
ATOM 809 C C . ARG A 1 102 ? -1.313 -6.493 -8.880 1.00 98.25 102 ARG A C 1
ATOM 811 O O . ARG A 1 102 ? -1.882 -5.642 -9.565 1.00 98.25 102 ARG A O 1
ATOM 818 N N . LEU A 1 103 ? -0.004 -6.707 -8.899 1.00 97.62 103 LEU A N 1
ATOM 819 C CA . LEU A 1 103 ? 0.916 -6.036 -9.806 1.00 97.62 103 LEU A CA 1
ATOM 820 C C . LEU A 1 103 ? 0.931 -6.749 -11.158 1.00 97.62 103 LEU A C 1
ATOM 822 O O . LEU A 1 103 ? 0.914 -7.980 -11.221 1.00 97.62 103 LEU A O 1
ATOM 826 N N . ALA A 1 104 ? 1.016 -5.973 -12.232 1.00 96.44 104 ALA A N 1
ATOM 827 C CA . ALA A 1 104 ? 1.257 -6.465 -13.579 1.00 96.44 104 ALA A CA 1
ATOM 828 C C . ALA A 1 104 ? 2.616 -5.971 -14.098 1.00 96.44 104 ALA A C 1
ATOM 830 O O . ALA A 1 104 ? 3.108 -4.906 -13.715 1.00 96.44 104 ALA A O 1
ATOM 831 N N . SER A 1 105 ? 3.223 -6.748 -14.995 1.00 94.69 105 SER A N 1
ATOM 832 C CA . SER A 1 105 ? 4.527 -6.437 -15.599 1.00 94.69 105 SER A CA 1
ATOM 833 C C . SER A 1 105 ? 4.511 -5.161 -16.440 1.00 94.69 105 SER A C 1
ATOM 835 O O . SER A 1 105 ? 5.526 -4.483 -16.547 1.00 94.69 105 SER A O 1
ATOM 837 N N . ASN A 1 106 ? 3.353 -4.790 -16.984 1.00 96.00 106 ASN A N 1
ATOM 838 C CA . ASN A 1 106 ? 3.169 -3.573 -17.769 1.00 96.00 106 ASN A CA 1
ATOM 839 C C . ASN A 1 106 ? 3.121 -2.288 -16.917 1.00 96.00 106 ASN A C 1
ATOM 841 O O . ASN A 1 106 ? 2.802 -1.240 -17.471 1.00 96.00 106 ASN A O 1
ATOM 845 N N . GLY A 1 107 ? 3.346 -2.349 -15.599 1.00 96.81 107 GLY A N 1
ATOM 846 C CA . GLY A 1 107 ? 3.287 -1.185 -14.709 1.00 96.81 107 GLY A CA 1
ATOM 847 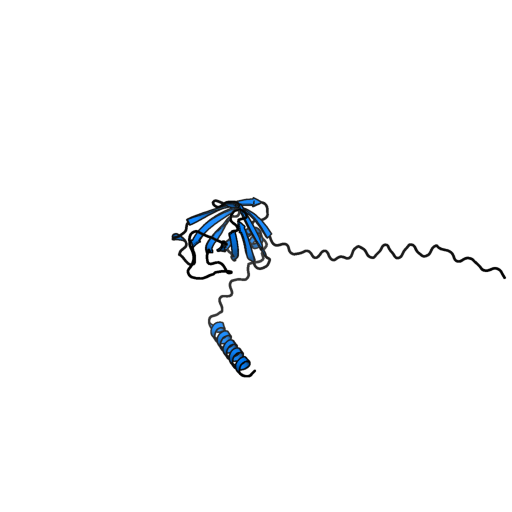C C . GLY A 1 107 ? 1.875 -0.769 -14.279 1.00 96.81 107 GLY A C 1
ATOM 848 O O . GLY A 1 107 ? 1.701 0.346 -13.791 1.00 96.81 107 GLY A O 1
ATOM 849 N N . SER A 1 108 ? 0.858 -1.620 -14.452 1.00 98.25 108 SER A N 1
ATOM 850 C CA . SER A 1 108 ? -0.448 -1.428 -13.806 1.00 98.25 108 SER A CA 1
ATOM 851 C C . SER A 1 108 ? -0.543 -2.188 -12.485 1.00 98.25 108 SER A C 1
ATOM 853 O O . SER A 1 108 ? 0.036 -3.265 -12.326 1.00 98.25 108 SER A O 1
ATOM 855 N N . MET A 1 109 ? -1.342 -1.662 -11.564 1.00 98.31 109 MET A N 1
ATOM 856 C CA . MET A 1 109 ? -1.754 -2.341 -10.342 1.00 98.31 109 MET A CA 1
ATOM 857 C C . MET A 1 109 ? -3.276 -2.260 -10.232 1.00 98.31 109 MET A C 1
ATOM 859 O O . MET A 1 109 ? -3.876 -1.245 -10.566 1.00 98.31 109 MET A O 1
ATOM 863 N N . SER A 1 110 ? -3.923 -3.343 -9.817 1.00 98.44 110 SER A N 1
ATOM 864 C CA . SER A 1 110 ? -5.386 -3.395 -9.697 1.00 98.44 110 SER A CA 1
ATOM 865 C C . SER A 1 110 ? -5.793 -4.243 -8.509 1.00 98.44 110 SER A C 1
ATOM 867 O O . SER A 1 110 ? -5.019 -5.088 -8.057 1.00 98.44 110 SER A O 1
ATOM 869 N N . GLY A 1 111 ? -6.997 -4.036 -7.989 1.00 97.44 111 GLY A N 1
ATOM 870 C CA . GLY A 1 111 ? -7.477 -4.837 -6.881 1.00 97.44 111 GLY A CA 1
ATOM 871 C C . GLY A 1 111 ? -8.783 -4.362 -6.283 1.00 97.44 111 GLY A C 1
ATOM 872 O O . GLY A 1 111 ? -9.637 -3.786 -6.957 1.00 97.44 111 GLY A O 1
ATOM 873 N N . GLU A 1 112 ? -8.923 -4.659 -5.000 1.00 97.81 112 GLU A N 1
ATOM 874 C CA . GLU A 1 112 ? -10.115 -4.378 -4.214 1.00 97.81 112 GLU A CA 1
ATOM 875 C C . GLU A 1 112 ? -9.720 -3.801 -2.860 1.00 97.81 112 GLU A C 1
ATOM 877 O O . GLU A 1 112 ? -8.613 -4.037 -2.358 1.00 97.81 112 GLU A O 1
ATOM 882 N N . TRP A 1 113 ? -10.651 -3.070 -2.266 1.00 97.19 113 TRP A N 1
ATOM 883 C CA . TRP A 1 113 ? -10.547 -2.567 -0.908 1.00 97.19 113 TRP A CA 1
ATOM 884 C C . TRP A 1 113 ? -11.857 -2.806 -0.156 1.00 97.19 113 TRP A C 1
ATOM 886 O O . TRP A 1 113 ? -12.919 -2.901 -0.769 1.00 97.19 113 TRP A O 1
ATOM 896 N N . SER A 1 114 ? -11.792 -2.881 1.170 1.00 97.31 114 SER A N 1
ATOM 897 C CA . SER A 1 114 ? -12.960 -2.841 2.060 1.00 97.31 114 SER A CA 1
ATOM 898 C C . SER A 1 114 ? -12.637 -2.067 3.336 1.00 97.31 114 SER A C 1
ATOM 900 O O . SER A 1 114 ? -11.473 -1.765 3.607 1.00 97.31 114 SER A O 1
ATOM 902 N N . TYR A 1 115 ? -13.670 -1.698 4.096 1.00 96.94 115 TYR A N 1
ATOM 903 C CA . TYR A 1 115 ? -13.523 -1.132 5.439 1.00 96.94 115 TYR A CA 1
ATOM 904 C C . TYR A 1 115 ? -13.370 -2.245 6.471 1.00 96.94 115 TYR A C 1
ATOM 906 O O . TYR A 1 115 ? -14.033 -3.275 6.375 1.00 96.94 115 TYR A O 1
ATOM 914 N N . CYS A 1 116 ? -12.581 -1.988 7.512 1.00 96.38 116 CYS A N 1
ATOM 915 C CA . CYS A 1 116 ? -12.407 -2.911 8.629 1.00 96.38 116 CYS A CA 1
ATOM 916 C C . CYS A 1 116 ? -12.012 -4.327 8.153 1.00 96.38 116 CYS A C 1
ATOM 918 O O . CYS A 1 116 ? -11.254 -4.473 7.194 1.00 96.38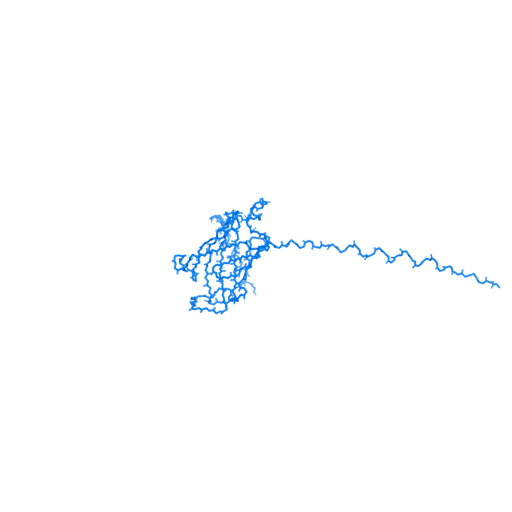 116 CYS A O 1
ATOM 920 N N . ASP A 1 117 ? -12.529 -5.363 8.817 1.00 93.88 117 ASP A N 1
ATOM 921 C CA . ASP A 1 117 ? -12.388 -6.767 8.414 1.00 93.88 117 ASP A CA 1
ATOM 922 C C . ASP A 1 117 ? -13.522 -7.221 7.466 1.00 93.88 117 ASP A C 1
ATOM 924 O O . ASP A 1 117 ? -13.751 -8.422 7.305 1.00 93.88 117 ASP A O 1
ATOM 928 N N . ASP A 1 118 ? -14.264 -6.293 6.846 1.00 93.75 118 ASP A N 1
ATOM 929 C CA . ASP A 1 118 ? -15.366 -6.668 5.962 1.00 93.75 118 ASP A CA 1
ATOM 930 C C . ASP A 1 118 ? -14.855 -7.415 4.719 1.00 93.75 118 ASP A C 1
ATOM 932 O O . ASP A 1 118 ? -13.718 -7.253 4.256 1.00 93.75 118 ASP A O 1
ATOM 936 N N . THR A 1 119 ? -15.744 -8.194 4.101 1.00 91.62 119 THR A N 1
ATOM 937 C CA . THR A 1 119 ? -15.453 -8.858 2.825 1.00 91.62 119 THR A CA 1
ATOM 938 C C . THR A 1 119 ? -15.078 -7.843 1.738 1.00 91.62 119 THR A C 1
ATOM 940 O O . THR A 1 119 ? -15.665 -6.769 1.666 1.00 91.62 119 THR A O 1
ATOM 943 N N . MET A 1 120 ? -14.174 -8.203 0.820 1.00 89.56 120 MET A N 1
ATOM 944 C CA . MET A 1 120 ? -13.747 -7.307 -0.276 1.00 89.56 120 MET A CA 1
ATOM 945 C C . MET A 1 120 ? -14.906 -6.808 -1.155 1.00 89.56 120 MET A C 1
ATOM 947 O O . MET A 1 120 ? -14.811 -5.752 -1.769 1.00 89.56 120 MET A O 1
ATOM 951 N N . LYS A 1 121 ? -16.026 -7.543 -1.186 1.00 82.88 121 LYS A N 1
ATOM 952 C CA . LYS A 1 121 ? -17.230 -7.167 -1.935 1.00 82.88 121 LYS A CA 1
ATOM 953 C C . LYS A 1 121 ? -17.942 -5.932 -1.369 1.00 82.88 121 LYS A C 1
ATOM 955 O O . LYS A 1 121 ? -18.749 -5.355 -2.086 1.00 82.88 121 LYS A O 1
ATOM 960 N N . SER A 1 122 ? -17.693 -5.549 -0.111 1.00 86.19 122 SER A N 1
ATOM 961 C CA . SER A 1 122 ? -18.401 -4.438 0.546 1.00 86.19 122 SER A CA 1
ATOM 962 C C . SER A 1 122 ? -17.745 -3.067 0.366 1.00 86.19 122 SER A C 1
ATOM 964 O O . SER A 1 122 ? -18.362 -2.063 0.715 1.00 86.19 122 SER A O 1
ATOM 966 N N . GLY A 1 123 ? -16.504 -3.006 -0.127 1.00 89.25 123 GLY A N 1
ATOM 967 C CA . GLY A 1 123 ? -15.858 -1.741 -0.476 1.00 89.25 123 GLY A CA 1
ATOM 968 C C . GLY A 1 123 ? -15.977 -1.465 -1.966 1.00 89.25 123 GLY A C 1
ATOM 969 O O . GLY A 1 123 ? -17.053 -1.124 -2.450 1.00 89.25 123 GLY A O 1
ATOM 970 N N . GLY A 1 124 ? -14.878 -1.602 -2.705 1.00 95.19 124 GLY A N 1
ATOM 971 C CA . GLY A 1 124 ? -14.879 -1.289 -4.129 1.00 95.19 124 GLY A CA 1
ATOM 972 C C . GLY A 1 124 ? -13.666 -1.796 -4.892 1.00 95.19 124 GLY A C 1
ATOM 973 O O . GLY A 1 124 ? -12.732 -2.378 -4.335 1.00 95.19 124 GLY A O 1
ATOM 974 N N . LYS A 1 125 ? -13.700 -1.558 -6.204 1.00 97.69 125 LYS A N 1
ATOM 975 C CA . LYS A 1 125 ? -12.538 -1.738 -7.074 1.00 97.69 125 LYS A CA 1
ATOM 976 C C . LYS A 1 125 ? -11.520 -0.630 -6.818 1.00 97.69 125 LYS A C 1
ATOM 978 O O . LYS A 1 125 ? -11.862 0.433 -6.306 1.00 97.69 125 LYS A O 1
ATOM 983 N N . TRP A 1 126 ? -10.273 -0.943 -7.137 1.00 97.12 126 TRP A N 1
ATOM 984 C CA . TRP A 1 126 ? -9.128 -0.061 -6.984 1.00 97.12 126 TRP A CA 1
ATOM 985 C C . TRP A 1 126 ? -8.188 -0.258 -8.170 1.00 97.12 126 TRP A C 1
ATOM 987 O O . TRP A 1 126 ? -7.955 -1.401 -8.591 1.00 97.12 126 TRP A O 1
ATOM 997 N N . SER A 1 127 ? -7.621 0.822 -8.698 1.00 98.25 127 SER A N 1
ATOM 998 C CA . SER A 1 127 ? -6.683 0.741 -9.818 1.00 98.25 127 SER A CA 1
ATOM 999 C C . SER A 1 127 ? -5.599 1.804 -9.758 1.00 98.25 127 SER A C 1
ATOM 1001 O O . SER A 1 127 ? -5.794 2.887 -9.215 1.00 98.25 127 SER A O 1
ATOM 1003 N N . ALA A 1 128 ? -4.442 1.481 -10.336 1.00 98.38 128 ALA A N 1
ATOM 1004 C CA . ALA A 1 128 ? -3.329 2.401 -10.419 1.00 98.38 128 ALA A CA 1
ATOM 1005 C C . ALA A 1 128 ? -2.380 2.144 -11.585 1.00 98.38 128 ALA A C 1
ATOM 1007 O O . ALA A 1 128 ? -2.256 1.031 -12.115 1.00 98.38 128 ALA A O 1
ATOM 1008 N N . ARG A 1 129 ? -1.637 3.196 -11.924 1.00 98.62 129 ARG A N 1
ATOM 1009 C CA . ARG A 1 129 ? -0.586 3.206 -12.933 1.00 98.62 129 ARG A CA 1
ATOM 1010 C C . ARG A 1 129 ? 0.717 3.704 -12.325 1.00 98.62 129 ARG A C 1
ATOM 1012 O O . ARG A 1 129 ? 0.733 4.742 -11.673 1.00 98.62 129 ARG A O 1
ATOM 1019 N N . LEU A 1 130 ? 1.808 2.976 -12.553 1.00 98.44 130 LEU A N 1
ATOM 1020 C CA . LEU A 1 130 ? 3.141 3.413 -12.147 1.00 98.44 130 LEU A CA 1
ATOM 1021 C C . LEU A 1 130 ? 3.507 4.689 -12.914 1.00 98.44 130 LEU A C 1
ATOM 1023 O O . LEU A 1 130 ? 3.453 4.701 -14.145 1.00 98.44 130 LEU A O 1
ATOM 1027 N N . THR A 1 131 ? 3.895 5.732 -12.190 1.00 98.44 131 THR A N 1
ATOM 1028 C CA . THR A 1 131 ? 4.309 7.021 -12.761 1.00 98.44 131 THR A CA 1
ATOM 1029 C C . THR A 1 131 ? 5.798 7.287 -12.571 1.00 98.44 131 THR A C 1
ATOM 1031 O O . THR A 1 131 ? 6.404 7.932 -13.421 1.00 98.44 131 THR A O 1
ATOM 1034 N N . ALA A 1 132 ? 6.413 6.757 -11.509 1.00 97.75 132 ALA A N 1
ATOM 1035 C CA . ALA A 1 132 ? 7.855 6.853 -11.286 1.00 97.75 132 ALA A CA 1
ATOM 1036 C C . ALA A 1 132 ? 8.393 5.729 -10.383 1.00 97.75 132 ALA A C 1
ATOM 1038 O O . ALA A 1 132 ? 7.650 5.086 -9.639 1.00 97.75 132 ALA A O 1
ATOM 1039 N N . GLY A 1 133 ? 9.712 5.529 -10.407 1.00 95.56 133 GLY A N 1
ATOM 1040 C CA . GLY A 1 133 ? 10.402 4.544 -9.573 1.00 95.56 133 GLY A CA 1
ATOM 1041 C C . GLY A 1 133 ? 10.350 3.122 -10.137 1.00 95.56 133 GLY A C 1
ATOM 1042 O O . GLY A 1 133 ? 10.206 2.914 -11.340 1.00 95.56 133 GLY A O 1
ATOM 1043 N N . THR A 1 134 ? 10.515 2.127 -9.265 1.00 95.31 134 THR A N 1
ATOM 1044 C CA . THR A 1 134 ? 10.598 0.713 -9.660 1.00 95.31 134 THR A CA 1
ATOM 1045 C C . THR A 1 134 ? 9.432 -0.083 -9.093 1.00 95.31 134 THR A C 1
ATOM 1047 O O . THR A 1 134 ? 9.234 -0.123 -7.882 1.00 95.31 134 THR A O 1
ATOM 1050 N N . SER A 1 135 ? 8.699 -0.790 -9.959 1.00 95.56 135 SER A N 1
ATOM 1051 C CA . SER A 1 135 ? 7.620 -1.687 -9.525 1.00 95.56 135 SER A CA 1
ATOM 1052 C C . SER A 1 135 ? 8.120 -2.718 -8.494 1.00 95.56 135 SER A C 1
ATOM 1054 O O . SER A 1 135 ? 9.134 -3.378 -8.748 1.00 95.56 135 SER A O 1
ATOM 1056 N N . PRO A 1 136 ? 7.388 -2.956 -7.385 1.00 94.25 136 PRO A N 1
ATOM 1057 C CA . PRO A 1 136 ? 7.702 -4.006 -6.411 1.00 94.25 136 PRO A CA 1
ATOM 1058 C C . PRO A 1 136 ? 7.879 -5.401 -7.037 1.00 94.25 136 PRO A C 1
ATOM 1060 O O . PRO A 1 136 ? 8.660 -6.216 -6.542 1.00 94.25 136 PRO A O 1
ATOM 1063 N N . LEU A 1 137 ? 7.216 -5.668 -8.171 1.00 93.25 137 LEU A N 1
ATOM 1064 C CA . LEU A 1 137 ? 7.327 -6.926 -8.918 1.00 93.25 137 LEU A CA 1
ATOM 1065 C C . LEU A 1 137 ? 8.758 -7.185 -9.431 1.00 93.25 137 LEU A C 1
ATOM 1067 O O . LEU A 1 137 ? 9.181 -8.338 -9.558 1.00 93.25 137 LEU A O 1
ATOM 1071 N N . ALA A 1 138 ? 9.542 -6.127 -9.657 1.00 91.69 138 ALA A N 1
ATOM 1072 C CA . ALA A 1 138 ? 10.942 -6.243 -10.054 1.00 91.69 138 ALA A CA 1
ATOM 1073 C C . ALA A 1 138 ? 11.799 -6.925 -8.977 1.00 91.69 138 ALA A C 1
ATOM 1075 O O . ALA A 1 138 ? 12.803 -7.546 -9.312 1.00 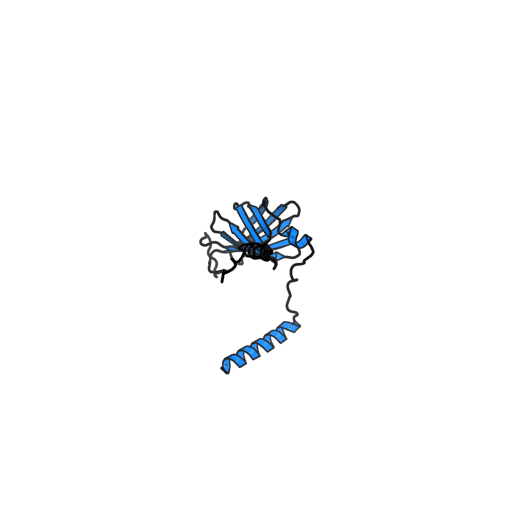91.69 138 ALA A O 1
ATOM 1076 N N . LYS A 1 139 ? 11.410 -6.852 -7.695 1.00 89.25 139 LYS A N 1
ATOM 1077 C CA . LYS A 1 139 ? 12.116 -7.549 -6.612 1.00 89.25 139 LYS A CA 1
ATOM 1078 C C . LYS A 1 139 ? 11.950 -9.062 -6.707 1.00 89.25 139 LYS A C 1
ATOM 1080 O O . LYS A 1 139 ? 12.921 -9.792 -6.555 1.00 89.25 139 LYS A O 1
ATOM 1085 N N . LEU A 1 140 ? 10.731 -9.514 -7.010 1.00 87.56 140 LEU A N 1
ATOM 1086 C CA . LEU A 1 140 ? 10.415 -10.936 -7.181 1.00 87.56 140 LEU A CA 1
ATOM 1087 C C . LEU A 1 140 ? 11.135 -11.523 -8.401 1.00 87.56 140 LEU A C 1
ATOM 1089 O O . LEU A 1 140 ? 11.615 -12.651 -8.358 1.00 87.56 140 LEU A O 1
ATOM 1093 N N . SER A 1 141 ? 11.270 -10.726 -9.464 1.00 82.25 141 SER A N 1
ATOM 1094 C CA . SER A 1 141 ? 11.937 -11.136 -10.707 1.00 82.25 141 SER A CA 1
ATOM 1095 C C . SER A 1 141 ? 13.456 -11.313 -10.551 1.00 82.25 141 SER A C 1
ATOM 1097 O O . SER A 1 141 ? 14.065 -12.046 -11.319 1.00 82.25 141 SER A O 1
ATOM 1099 N N . ARG A 1 142 ? 14.078 -10.685 -9.541 1.00 76.88 142 ARG A N 1
ATOM 1100 C CA . ARG A 1 142 ? 15.523 -10.795 -9.250 1.00 76.88 142 ARG A CA 1
ATOM 1101 C C . ARG A 1 142 ? 15.900 -12.038 -8.425 1.00 76.88 142 ARG A C 1
ATOM 1103 O O . ARG A 1 142 ? 17.015 -12.118 -7.926 1.00 76.88 142 ARG A O 1
ATOM 1110 N N . GLY A 1 143 ? 14.992 -13.005 -8.275 1.00 58.66 143 GLY A N 1
ATOM 1111 C CA . GLY A 1 143 ? 15.331 -14.349 -7.793 1.00 58.66 143 GLY A CA 1
ATOM 1112 C C . GLY A 1 143 ? 15.452 -14.526 -6.278 1.00 58.66 143 GLY A C 1
ATOM 1113 O O . GLY A 1 143 ? 15.758 -15.626 -5.832 1.00 58.66 143 GLY A O 1
ATOM 1114 N N . ALA A 1 144 ? 15.160 -13.507 -5.465 1.00 59.47 144 ALA A N 1
ATOM 1115 C CA . ALA A 1 144 ? 14.916 -13.719 -4.041 1.00 59.47 144 ALA A CA 1
ATOM 1116 C C . ALA A 1 144 ? 13.410 -13.981 -3.850 1.00 59.47 144 ALA A C 1
ATOM 1118 O O . ALA A 1 144 ? 12.622 -13.039 -3.918 1.00 59.47 144 ALA A O 1
ATOM 1119 N N . PRO A 1 145 ? 12.942 -15.223 -3.644 1.00 60.09 145 PRO A N 1
ATOM 1120 C CA . PRO A 1 145 ? 11.556 -15.426 -3.250 1.00 60.09 145 PRO A CA 1
ATOM 1121 C C . PRO A 1 145 ? 11.326 -14.766 -1.878 1.00 60.09 145 PRO A C 1
ATOM 1123 O O . PRO A 1 145 ? 12.208 -14.826 -1.014 1.00 60.09 145 PRO A O 1
ATOM 1126 N N . PRO A 1 146 ? 10.167 -14.126 -1.630 1.00 61.69 146 PRO A N 1
ATOM 1127 C CA . PRO A 1 146 ? 9.821 -13.705 -0.283 1.00 61.69 146 PRO A CA 1
ATOM 1128 C C . PRO A 1 146 ? 9.823 -14.936 0.619 1.00 61.69 146 PRO A C 1
ATOM 1130 O O . PRO A 1 146 ? 9.484 -16.024 0.137 1.00 61.69 146 PRO A O 1
ATOM 1133 N N . PRO A 1 147 ? 10.202 -14.798 1.905 1.00 62.00 147 PRO A N 1
ATOM 1134 C CA . PRO A 1 147 ? 10.173 -15.924 2.821 1.00 62.00 147 PRO A CA 1
ATOM 1135 C C . PRO A 1 147 ? 8.779 -16.535 2.737 1.00 62.00 147 PRO A C 1
ATOM 1137 O O . PRO A 1 147 ? 7.773 -15.860 2.988 1.00 62.00 147 PRO A O 1
ATOM 1140 N N . ARG A 1 148 ? 8.733 -17.788 2.263 1.00 64.69 148 ARG A N 1
ATOM 1141 C CA . ARG A 1 148 ? 7.502 -18.563 2.131 1.00 64.69 148 ARG A CA 1
ATOM 1142 C C . ARG A 1 148 ? 6.818 -18.447 3.486 1.00 64.69 148 ARG A C 1
ATOM 1144 O O . ARG A 1 148 ? 7.495 -18.652 4.492 1.00 64.69 148 ARG A O 1
ATOM 1151 N N . ARG A 1 149 ? 5.536 -18.049 3.520 1.00 56.50 149 ARG A N 1
ATOM 1152 C CA . ARG A 1 149 ? 4.759 -17.989 4.767 1.00 56.50 149 ARG A CA 1
ATOM 1153 C C . ARG A 1 149 ? 5.033 -19.309 5.477 1.00 56.50 149 ARG A C 1
ATOM 1155 O O . ARG A 1 149 ? 4.633 -20.350 4.955 1.00 56.50 149 ARG A O 1
ATOM 1162 N N . GLN A 1 150 ? 5.799 -19.282 6.566 1.00 43.00 150 GLN A N 1
ATOM 1163 C CA . GLN A 1 150 ? 5.964 -20.467 7.383 1.00 43.00 150 GLN A CA 1
ATOM 1164 C C . GLN A 1 150 ? 4.589 -20.646 8.002 1.00 43.00 150 GLN A C 1
ATOM 1166 O O . GLN A 1 150 ? 4.225 -19.958 8.948 1.00 43.00 150 GLN A O 1
ATOM 1171 N N . VAL A 1 151 ? 3.756 -21.455 7.351 1.00 51.47 151 VAL A N 1
ATOM 1172 C CA . VAL A 1 151 ? 2.639 -22.083 8.034 1.00 51.47 151 VAL A CA 1
ATOM 1173 C C . VAL A 1 151 ? 3.341 -22.907 9.103 1.00 51.47 151 VAL A C 1
ATOM 1175 O O . VAL A 1 151 ? 4.154 -23.756 8.717 1.00 51.47 151 VAL A O 1
ATOM 1178 N N . PRO A 1 152 ? 3.148 -22.617 10.402 1.00 46.53 152 PRO A N 1
ATOM 1179 C CA . PRO A 1 152 ? 3.663 -23.498 11.432 1.00 46.53 152 PRO A CA 1
ATOM 1180 C C . PRO A 1 152 ? 3.212 -24.900 11.040 1.00 46.53 152 PRO A C 1
ATOM 1182 O O . PRO A 1 152 ? 2.019 -25.113 10.795 1.00 46.53 152 PRO A O 1
ATOM 1185 N N . LYS A 1 153 ? 4.156 -25.833 10.862 1.00 47.38 153 LYS A N 1
ATOM 1186 C CA . LYS A 1 153 ? 3.777 -27.242 10.751 1.00 47.38 153 LYS A CA 1
ATOM 1187 C C . LYS A 1 153 ? 2.872 -27.522 11.947 1.00 47.38 153 LYS A C 1
ATOM 1189 O O . LYS A 1 153 ? 3.146 -27.021 13.035 1.00 47.38 153 LYS A O 1
ATOM 1194 N N . LYS A 1 154 ? 1.788 -28.264 11.734 1.00 50.44 154 LYS A N 1
ATOM 1195 C CA . LYS A 1 154 ? 0.839 -28.633 12.793 1.00 50.44 154 LYS A CA 1
ATOM 1196 C C . LYS A 1 154 ? 1.576 -29.199 14.022 1.00 50.44 154 LYS A C 1
ATOM 1198 O O . LYS A 1 154 ? 1.233 -28.860 15.141 1.00 50.44 154 LYS A O 1
ATOM 1203 N N . ASP A 1 155 ? 2.674 -29.899 13.768 1.00 56.12 155 ASP A N 1
ATOM 1204 C CA . ASP A 1 155 ? 3.582 -30.509 14.743 1.00 56.12 155 ASP A CA 1
ATOM 1205 C C . ASP A 1 155 ? 4.409 -29.490 15.567 1.00 56.12 155 ASP A C 1
ATOM 1207 O O . ASP A 1 155 ? 4.936 -29.826 16.617 1.00 56.12 155 ASP A O 1
ATOM 1211 N N . GLY A 1 156 ? 4.530 -28.237 15.114 1.00 50.09 156 GLY A N 1
ATOM 1212 C CA . GLY A 1 156 ? 5.241 -27.155 15.811 1.00 50.09 156 GLY A CA 1
ATOM 1213 C C . GLY A 1 156 ? 4.339 -26.246 16.651 1.00 50.09 156 GLY A C 1
ATOM 1214 O O . GLY A 1 156 ? 4.847 -25.387 17.367 1.00 50.09 156 GLY A O 1
ATOM 1215 N N . LEU A 1 157 ? 3.012 -26.404 16.565 1.00 53.00 157 LEU A N 1
ATOM 1216 C CA . LEU A 1 157 ? 2.086 -25.723 17.474 1.00 53.00 157 LEU A CA 1
ATOM 1217 C C . LEU A 1 157 ? 2.157 -26.346 18.874 1.00 53.00 157 LEU A C 1
ATOM 1219 O O . LEU A 1 157 ? 2.127 -25.615 19.860 1.00 53.00 157 LEU A O 1
ATOM 1223 N N . ASP A 1 158 ? 2.330 -27.667 18.941 1.00 57.31 158 ASP A N 1
ATOM 1224 C CA . ASP A 1 158 ? 2.464 -28.406 20.196 1.00 57.31 158 ASP A CA 1
ATOM 1225 C C . ASP A 1 158 ? 3.788 -28.066 20.900 1.00 57.31 158 ASP A C 1
ATOM 1227 O O . ASP A 1 158 ? 3.801 -27.809 22.103 1.00 57.31 158 ASP A O 1
ATOM 1231 N N . ASP A 1 159 ? 4.890 -27.953 20.150 1.00 58.44 159 ASP A N 1
ATOM 1232 C CA . ASP A 1 159 ? 6.183 -27.523 20.700 1.00 58.44 159 ASP A CA 1
ATOM 1233 C C . ASP A 1 159 ? 6.177 -26.042 21.124 1.00 58.44 159 ASP A C 1
ATOM 1235 O O . ASP A 1 159 ? 6.692 -25.706 22.191 1.00 58.44 159 ASP A O 1
ATOM 1239 N N . PHE A 1 160 ? 5.531 -25.153 20.354 1.00 57.94 160 PHE A N 1
ATOM 1240 C CA . PHE A 1 160 ? 5.393 -23.739 20.724 1.00 57.94 160 PHE A CA 1
ATOM 1241 C C . PHE A 1 160 ? 4.550 -23.545 21.993 1.00 57.94 160 PHE A C 1
ATOM 1243 O O . PHE A 1 160 ? 4.919 -22.750 22.856 1.00 57.94 160 PHE A O 1
ATOM 1250 N N . MET A 1 161 ? 3.445 -24.285 22.139 1.00 55.50 161 MET A N 1
ATOM 1251 C CA . MET A 1 161 ? 2.623 -24.268 23.358 1.00 55.50 161 MET A CA 1
ATOM 1252 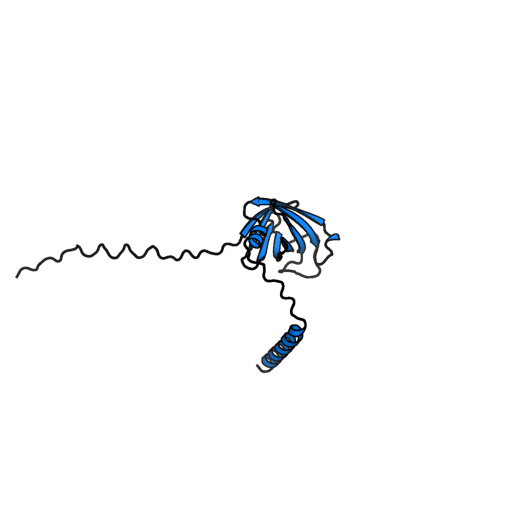C C . MET A 1 161 ? 3.419 -24.787 24.565 1.00 55.50 161 MET A C 1
ATOM 1254 O O . MET A 1 161 ? 3.391 -24.177 25.632 1.00 55.50 161 MET A O 1
ATOM 1258 N N . ARG A 1 162 ? 4.214 -25.851 24.384 1.00 59.19 162 ARG A N 1
ATOM 1259 C CA . ARG A 1 162 ? 5.042 -26.430 25.452 1.00 59.19 162 ARG A CA 1
ATOM 1260 C C . ARG A 1 162 ? 6.148 -25.491 25.936 1.00 59.19 162 ARG A C 1
ATOM 1262 O O . ARG A 1 162 ? 6.526 -25.539 27.106 1.00 59.19 162 ARG A O 1
ATOM 1269 N N . ASP A 1 163 ? 6.678 -24.651 25.054 1.00 60.81 163 ASP A N 1
ATOM 1270 C CA . ASP A 1 163 ? 7.686 -23.654 25.418 1.00 60.81 163 ASP A CA 1
ATOM 1271 C C . ASP A 1 163 ? 7.063 -22.368 25.988 1.00 60.81 163 ASP A C 1
ATOM 1273 O O . ASP A 1 163 ? 7.658 -21.749 26.872 1.00 60.81 163 ASP A O 1
ATOM 1277 N N . ALA A 1 164 ? 5.839 -22.010 25.584 1.00 59.25 164 ALA A N 1
ATOM 1278 C CA . ALA A 1 164 ? 5.079 -20.921 26.198 1.00 59.25 164 ALA A CA 1
ATOM 1279 C C . ALA A 1 164 ? 4.717 -21.222 27.666 1.00 59.25 164 ALA A C 1
ATOM 1281 O O . ALA A 1 164 ? 4.902 -20.357 28.524 1.00 59.25 164 ALA A O 1
ATOM 1282 N N . ASP A 1 165 ? 4.313 -22.458 27.979 1.00 62.72 165 ASP A N 1
ATOM 1283 C CA . ASP A 1 165 ? 4.032 -22.890 29.356 1.00 62.72 165 ASP A CA 1
ATOM 1284 C C . ASP A 1 165 ? 5.284 -22.851 30.242 1.00 62.72 165 ASP A C 1
ATOM 1286 O O . ASP A 1 165 ? 5.227 -22.467 31.412 1.00 62.72 165 ASP A O 1
ATOM 1290 N N . LYS A 1 166 ? 6.455 -23.202 29.699 1.00 61.62 166 LYS A N 1
ATOM 1291 C CA . LYS A 1 166 ? 7.726 -23.081 30.432 1.00 61.62 166 LYS A CA 1
ATOM 1292 C C . LYS A 1 166 ? 8.093 -21.628 30.705 1.00 61.62 166 LYS A C 1
ATOM 1294 O O . LYS A 1 166 ? 8.620 -21.334 31.775 1.00 61.62 166 LYS A O 1
ATOM 1299 N N . LEU A 1 167 ? 7.818 -20.735 29.755 1.00 56.50 167 LEU A N 1
ATOM 1300 C CA . LEU A 1 167 ? 8.082 -19.308 29.910 1.00 56.50 167 LEU A CA 1
ATOM 1301 C C . LEU A 1 167 ? 7.178 -18.694 30.988 1.00 56.50 167 LEU A C 1
ATOM 1303 O O . LEU A 1 167 ? 7.658 -17.936 31.825 1.00 56.50 167 LEU A O 1
ATOM 1307 N N . PHE A 1 168 ? 5.897 -19.072 31.013 1.00 60.84 168 PHE A N 1
ATOM 1308 C CA . PHE A 1 168 ? 4.948 -18.616 32.032 1.00 60.84 168 PHE A CA 1
ATOM 1309 C C . PHE A 1 168 ? 5.346 -19.099 33.435 1.00 60.84 168 PHE A C 1
ATOM 1311 O O . PHE A 1 168 ? 5.452 -18.299 34.359 1.00 60.84 168 PHE A O 1
ATOM 1318 N N . ASN A 1 169 ? 5.701 -20.380 33.574 1.00 61.47 169 ASN A N 1
ATOM 1319 C CA . ASN A 1 169 ? 6.159 -20.958 34.844 1.00 61.47 169 ASN A CA 1
ATOM 1320 C C . ASN A 1 169 ? 7.504 -20.399 35.341 1.00 61.47 169 ASN A C 1
ATOM 1322 O O . ASN A 1 169 ? 7.811 -20.488 36.530 1.00 61.47 169 ASN A O 1
ATOM 1326 N N . PHE A 1 170 ? 8.345 -19.881 34.443 1.00 63.59 170 PHE A N 1
ATOM 1327 C CA . PHE A 1 170 ? 9.586 -19.203 34.818 1.00 63.59 170 PHE A CA 1
ATOM 1328 C C . PHE A 1 170 ? 9.310 -17.797 35.362 1.00 63.59 170 PHE A C 1
ATOM 1330 O O . PHE A 1 170 ? 9.926 -17.394 36.343 1.00 63.59 170 PHE A O 1
ATOM 1337 N N . LEU A 1 171 ? 8.358 -17.078 34.763 1.00 58.38 171 LEU A N 1
ATOM 1338 C CA . LEU A 1 171 ? 7.985 -15.729 35.187 1.00 58.38 171 LEU A CA 1
ATOM 1339 C C . LEU A 1 171 ? 7.217 -15.705 36.516 1.00 58.38 171 LEU A C 1
ATOM 1341 O O . LEU A 1 171 ? 7.345 -14.733 37.245 1.00 58.38 171 LEU A O 1
ATOM 1345 N N . GLU A 1 172 ? 6.486 -16.764 36.873 1.00 63.72 172 GLU A N 1
ATOM 1346 C CA . GLU A 1 172 ? 5.834 -16.881 38.193 1.00 63.72 172 GLU A CA 1
ATOM 1347 C C . GLU A 1 172 ? 6.799 -17.218 39.345 1.00 63.72 172 GLU A C 1
ATOM 1349 O O . GLU A 1 172 ? 6.410 -17.200 40.511 1.00 63.72 172 GLU A O 1
ATOM 1354 N N . LYS A 1 173 ? 8.058 -17.551 39.035 1.00 60.66 173 LYS A N 1
ATOM 1355 C CA . LYS A 1 173 ? 9.097 -17.875 40.027 1.00 60.66 173 LYS A CA 1
ATOM 1356 C C . LYS A 1 173 ? 10.089 -16.733 40.273 1.00 60.66 173 LYS A C 1
ATOM 1358 O O . LYS A 1 173 ? 11.031 -16.930 41.041 1.00 60.66 173 LYS A O 1
ATOM 1363 N N . LEU A 1 174 ? 9.901 -15.589 39.613 1.00 58.91 174 LEU A N 1
ATOM 1364 C CA . LEU A 1 174 ? 10.641 -14.343 39.831 1.00 58.91 174 LEU A CA 1
ATOM 1365 C C . LEU A 1 174 ? 9.785 -13.367 40.639 1.00 58.91 174 LEU A C 1
ATOM 1367 O O . LEU A 1 174 ? 10.376 -12.672 41.492 1.00 58.91 174 LEU A O 1
#

Foldseek 3Di:
DDDDDDDPPPPPDPPPPDPPPPPPPVPVFFFWFWKQKPLGIKIWTQDPQQWIWIADPVQRKIWTFGQALQQKTKIKIAHQDDPDFAPDDDPNGRWIWIWIWHDDPQQKIWTFIDTDDDDSVHGDIMIIGTDDTDRPVVVSVVPDHNDDPCPPDPVVVVVVVVVVVVVVVVVVVD

Sequence (174 aa):
MKARPSNPLTALVVFLLAAILCPHSAQAQGLQSAWETDFGPLHLDLDRNYNISGSYPKYQGWVVGRLLSDGRINAYWMQSAGKRKCPRKVYGTPYWGVVRWRLASNGSMSGEWSYCDDTMKSGGKWSARLTAGTSPLAKLSRGAPPPRRQVPKKDGLDDFMRDADKLFNFLEKL

Radius of gyration: 27.18 Å; chains: 1; bounding box: 99×59×58 Å

Secondary structure (DSSP, 8-state):
-PPPPPP--SSSSSSSSSSS--------PPEEEEEEETTS-EEEEE-TTSEEEEEEGGGTEEEEEEE-TTSEEEEEEEESS-SS--SS-BTTBSEEEEEEEEE-TTSEEEEEEEETT--GGGSEEEEEEEEEE--THHHHHTT----------HHHHHHHHHHHHHHHHHHTT-